Protein AF-M1CKY5-F1 (afdb_monomer)

Secondary structure (DSSP, 8-state):
----SHHHHHHHHHHHHHHHHHSTTTSTT-HHHHHHHHHHHHHHHHHHHHHHHHS-HHHHHHHHHHHHHHH-

Mean predicted aligned error: 6.37 Å

InterPro domains:
  IPR004316 Sugar transporter SWEET repeat [PF03083] (3-56)
  IPR047664 Sugar transporter SWEET [PTHR10791] (2-66)

pLDDT: mean 80.4, std 8.64, range [41.03, 93.19]

Structure (mmCIF, N/CA/C/O backbone):
data_AF-M1CKY5-F1
#
_entry.id   AF-M1CKY5-F1
#
loop_
_atom_site.group_PDB
_atom_site.id
_atom_site.type_symbol
_atom_site.label_atom_id
_atom_site.label_alt_id
_atom_site.label_comp_id
_atom_site.label_asym_id
_atom_site.label_entity_id
_atom_site.label_seq_id
_atom_site.pdbx_PDB_ins_code
_atom_site.Cartn_x
_atom_site.Cartn_y
_atom_site.Cartn_z
_atom_site.occupancy
_atom_site.B_iso_or_equiv
_atom_site.auth_seq_id
_atom_site.auth_comp_id
_atom_site.auth_asym_id
_atom_site.auth_atom_id
_atom_site.pdbx_PDB_model_num
ATOM 1 N N . MET A 1 1 ? -9.045 14.454 16.222 1.00 41.03 1 MET A N 1
ATOM 2 C CA . MET A 1 1 ? -8.721 13.996 14.856 1.00 41.03 1 MET A CA 1
ATOM 3 C C . MET A 1 1 ? -9.462 12.694 14.645 1.00 41.03 1 MET A C 1
ATOM 5 O O . MET A 1 1 ? -9.171 11.721 15.325 1.00 41.03 1 MET A O 1
ATOM 9 N N . GLU A 1 2 ? -10.508 12.715 13.830 1.00 61.53 2 GLU A N 1
ATOM 10 C CA . GLU A 1 2 ? -11.295 11.520 13.526 1.00 61.53 2 GLU A CA 1
ATOM 11 C C . GLU A 1 2 ? -10.459 10.630 12.600 1.00 61.53 2 GLU A C 1
ATOM 13 O O . GLU A 1 2 ? -10.083 11.057 11.508 1.00 61.53 2 GLU A O 1
ATOM 18 N N . PHE A 1 3 ? -10.102 9.426 13.047 1.00 63.38 3 PHE A N 1
ATOM 19 C CA . PHE A 1 3 ? -9.366 8.483 12.210 1.00 63.38 3 PHE A CA 1
ATOM 20 C C . PHE A 1 3 ? -10.301 7.971 11.109 1.00 63.38 3 PHE A C 1
ATOM 22 O O . PHE A 1 3 ? -11.182 7.148 11.366 1.00 63.38 3 PHE A O 1
ATOM 29 N N . LYS A 1 4 ? -10.135 8.489 9.888 1.00 71.06 4 LYS A N 1
ATOM 30 C CA . LYS A 1 4 ? -10.822 7.991 8.695 1.00 71.06 4 LYS A CA 1
ATOM 31 C C . LYS A 1 4 ? -9.945 6.924 8.027 1.00 71.06 4 LYS A C 1
ATOM 33 O O . LYS A 1 4 ? -8.838 7.252 7.612 1.00 71.06 4 LYS A O 1
ATOM 38 N N . PRO A 1 5 ? -10.420 5.673 7.893 1.00 70.75 5 PRO A N 1
ATOM 39 C CA . PRO A 1 5 ? -9.668 4.609 7.228 1.00 70.75 5 PRO A CA 1
ATOM 40 C C . PRO A 1 5 ? -9.650 4.747 5.693 1.00 70.75 5 PRO A C 1
ATOM 42 O O . PRO A 1 5 ? -8.836 4.110 5.037 1.00 70.75 5 PRO A O 1
ATOM 45 N N . ASP A 1 6 ? -10.512 5.591 5.121 1.00 77.31 6 ASP A N 1
ATOM 46 C CA . ASP A 1 6 ? -10.672 5.792 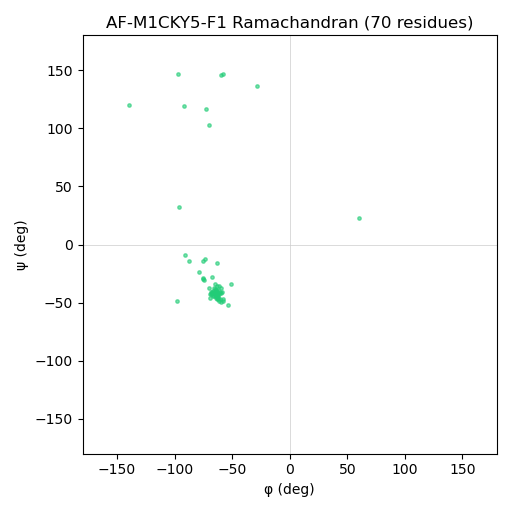3.670 1.00 77.31 6 ASP A CA 1
ATOM 47 C C . ASP A 1 6 ? -9.370 6.138 2.927 1.00 77.31 6 ASP A C 1
ATOM 49 O O . ASP A 1 6 ? -9.045 5.442 1.965 1.00 77.31 6 ASP A O 1
ATOM 53 N N . PRO A 1 7 ? -8.586 7.151 3.355 1.00 83.19 7 PRO A N 1
ATOM 54 C CA . PRO A 1 7 ? -7.327 7.485 2.696 1.00 83.19 7 PRO A CA 1
ATOM 55 C C . PRO A 1 7 ? -6.299 6.349 2.738 1.00 83.19 7 PRO A C 1
ATOM 57 O O . PRO A 1 7 ? -5.610 6.159 1.746 1.00 83.19 7 PRO A O 1
ATOM 60 N N . TYR A 1 8 ? -6.236 5.571 3.827 1.00 81.81 8 TYR A N 1
ATOM 61 C CA . TYR A 1 8 ? -5.304 4.440 3.963 1.00 81.81 8 TYR A CA 1
ATOM 62 C C . TYR A 1 8 ? -5.638 3.305 2.992 1.00 81.81 8 TYR A C 1
ATOM 64 O O . TYR A 1 8 ? -4.764 2.712 2.367 1.00 81.81 8 TYR A O 1
ATOM 72 N N . ILE A 1 9 ? -6.927 3.002 2.834 1.00 82.50 9 ILE A N 1
ATOM 73 C CA . ILE A 1 9 ? -7.376 1.990 1.873 1.00 82.50 9 ILE A CA 1
ATOM 74 C C . ILE A 1 9 ? -7.076 2.464 0.445 1.00 82.50 9 ILE A C 1
ATOM 76 O O . ILE A 1 9 ? -6.583 1.687 -0.372 1.00 82.50 9 ILE A O 1
ATOM 80 N N . ALA A 1 10 ? -7.316 3.746 0.154 1.00 85.50 10 ALA A N 1
ATOM 81 C CA . ALA A 1 10 ? -7.015 4.332 -1.147 1.00 85.50 10 ALA A CA 1
ATOM 82 C C . ALA A 1 10 ? -5.508 4.316 -1.468 1.00 85.50 10 ALA A C 1
ATOM 84 O O . ALA A 1 10 ? -5.143 3.986 -2.597 1.00 85.50 10 ALA A O 1
ATOM 85 N N . THR A 1 11 ? -4.621 4.607 -0.505 1.00 86.44 11 THR A N 1
ATOM 86 C CA . THR A 1 11 ? -3.166 4.523 -0.724 1.00 86.44 11 THR A CA 1
ATOM 87 C C . THR A 1 11 ? -2.692 3.090 -0.924 1.00 86.44 11 THR A C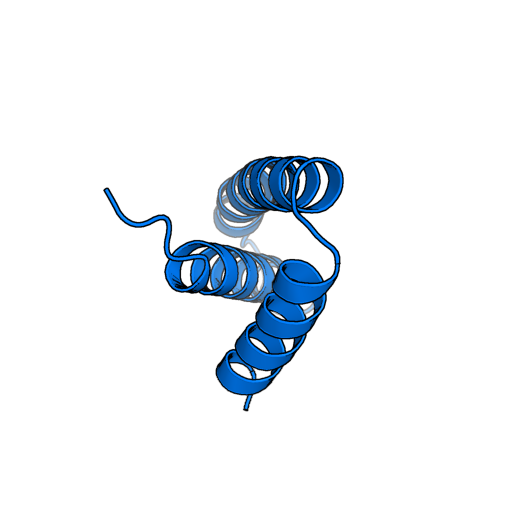 1
ATOM 89 O O . THR A 1 11 ? -1.909 2.859 -1.845 1.00 86.44 11 THR A O 1
ATOM 92 N N . VAL A 1 12 ? -3.206 2.116 -0.163 1.00 87.19 12 VAL A N 1
ATOM 93 C CA . VAL A 1 12 ? -2.906 0.686 -0.389 1.00 87.19 12 VAL A CA 1
ATOM 94 C C . VAL A 1 1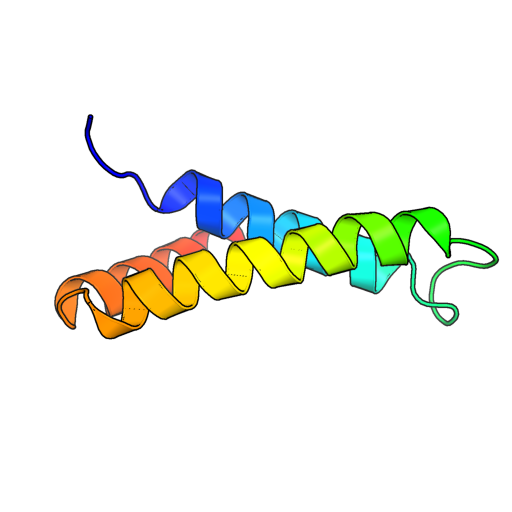2 ? -3.295 0.261 -1.805 1.00 87.19 12 VAL A C 1
ATOM 96 O O . VAL A 1 12 ? -2.479 -0.342 -2.503 1.00 87.19 12 VAL A O 1
ATOM 99 N N . LEU A 1 13 ? -4.511 0.593 -2.251 1.00 86.00 13 LEU A N 1
ATOM 100 C CA . LEU A 1 13 ? -4.984 0.260 -3.599 1.00 86.00 13 LEU A CA 1
ATOM 101 C C . LEU A 1 13 ? -4.143 0.950 -4.678 1.00 86.00 13 LEU A C 1
ATOM 103 O O . LEU A 1 13 ? -3.714 0.298 -5.628 1.00 86.00 13 LEU A O 1
ATOM 107 N N . ASN A 1 14 ? -3.836 2.237 -4.504 1.00 87.19 14 ASN A N 1
ATOM 108 C CA . ASN A 1 14 ? -2.980 2.984 -5.421 1.00 87.19 14 ASN A CA 1
ATOM 109 C C . ASN A 1 14 ? -1.582 2.350 -5.528 1.00 87.19 14 ASN A C 1
ATOM 111 O O . ASN A 1 14 ? -1.113 2.072 -6.631 1.00 87.19 14 ASN A O 1
ATOM 115 N N . CYS A 1 15 ? -0.931 2.050 -4.401 1.00 87.94 15 CYS A N 1
ATOM 116 C CA . CYS A 1 15 ? 0.383 1.409 -4.403 1.00 87.94 15 CYS A CA 1
ATOM 117 C C . CYS A 1 15 ? 0.336 -0.000 -5.010 1.00 87.94 15 CYS A C 1
ATOM 119 O O . CYS A 1 15 ? 1.233 -0.357 -5.771 1.00 87.94 15 CYS A O 1
ATOM 121 N N . ALA A 1 16 ? -0.710 -0.786 -4.738 1.00 87.31 16 ALA A N 1
ATOM 122 C CA . ALA A 1 16 ? -0.881 -2.114 -5.325 1.00 87.31 16 ALA A CA 1
ATOM 123 C C . ALA A 1 16 ? -1.034 -2.057 -6.855 1.00 87.31 16 ALA A C 1
ATOM 125 O O . ALA A 1 16 ? -0.395 -2.841 -7.560 1.00 87.31 16 ALA A O 1
ATOM 126 N N . VAL A 1 17 ? -1.813 -1.101 -7.377 1.00 88.75 17 VAL A N 1
ATOM 127 C CA . VAL A 1 17 ? -1.962 -0.878 -8.825 1.00 88.75 17 VAL A CA 1
ATOM 128 C C . VAL A 1 17 ? -0.629 -0.477 -9.456 1.00 88.75 17 VAL A C 1
ATOM 130 O O . VAL A 1 17 ? -0.249 -1.049 -10.475 1.00 88.75 17 VAL A O 1
ATOM 133 N N . TRP A 1 18 ? 0.120 0.443 -8.843 1.00 86.62 18 TRP A N 1
ATOM 134 C CA . TRP A 1 18 ? 1.426 0.867 -9.359 1.00 86.62 18 TRP A CA 1
ATOM 135 C C . TRP A 1 18 ? 2.482 -0.242 -9.330 1.00 86.62 18 TRP A C 1
ATOM 137 O O . TRP A 1 18 ? 3.275 -0.355 -10.266 1.00 86.62 18 TRP A O 1
ATOM 147 N N . VAL A 1 19 ? 2.488 -1.085 -8.293 1.00 86.44 19 VAL A N 1
ATOM 148 C CA . VAL A 1 19 ? 3.367 -2.263 -8.227 1.00 86.44 19 VAL A CA 1
ATOM 149 C C . VAL A 1 19 ? 2.996 -3.274 -9.312 1.00 86.44 19 VAL A C 1
ATOM 151 O O . VAL A 1 19 ? 3.887 -3.780 -9.992 1.00 86.44 19 VAL A O 1
ATOM 154 N N . PHE A 1 20 ? 1.701 -3.538 -9.514 1.00 86.00 20 PHE A N 1
ATOM 155 C CA . PHE A 1 20 ? 1.233 -4.441 -10.566 1.00 86.00 20 PHE A CA 1
ATOM 156 C C . PHE A 1 20 ? 1.571 -3.915 -11.965 1.00 86.00 20 PHE A C 1
ATOM 158 O O . PHE A 1 20 ? 2.076 -4.665 -12.798 1.00 86.00 20 PHE A O 1
ATOM 165 N N . TYR A 1 21 ? 1.361 -2.618 -12.201 1.00 85.19 21 TYR A N 1
ATOM 166 C CA . TYR A 1 21 ? 1.719 -1.945 -13.449 1.00 85.19 21 TYR A CA 1
ATOM 167 C C . TYR A 1 21 ? 3.229 -1.977 -13.719 1.00 85.19 21 TYR A C 1
ATOM 169 O O . TYR A 1 21 ? 3.652 -2.181 -14.853 1.00 85.19 21 TYR A O 1
ATOM 177 N N . GLY A 1 22 ? 4.049 -1.810 -12.678 1.00 83.44 22 GLY A N 1
ATOM 178 C CA . GLY A 1 22 ? 5.503 -1.814 -12.807 1.00 83.44 22 GLY A CA 1
ATOM 179 C C . GLY A 1 22 ? 6.117 -3.195 -13.050 1.00 83.44 22 GLY A C 1
ATOM 180 O O . GLY A 1 22 ? 7.296 -3.265 -13.388 1.00 83.44 22 GLY A O 1
ATOM 181 N N . MET A 1 23 ? 5.366 -4.291 -12.875 1.00 84.25 23 MET A N 1
ATOM 182 C CA . MET A 1 23 ? 5.895 -5.641 -13.081 1.00 84.25 23 MET A CA 1
ATOM 183 C C . MET A 1 23 ? 6.392 -5.849 -14.522 1.00 84.25 23 MET A C 1
ATOM 185 O O . MET A 1 23 ? 5.758 -5.381 -15.469 1.00 84.25 23 MET A O 1
ATOM 189 N N . PRO A 1 24 ? 7.466 -6.643 -14.714 1.00 76.38 24 PRO A N 1
ATOM 190 C CA . PRO A 1 24 ? 8.122 -6.819 -16.015 1.00 76.38 24 PRO A CA 1
ATOM 191 C C . PRO A 1 24 ? 7.225 -7.465 -17.083 1.00 76.38 24 PRO A C 1
ATOM 193 O O . PRO A 1 24 ? 7.535 -7.395 -18.267 1.00 76.38 24 PRO A O 1
ATOM 196 N N . PHE A 1 25 ? 6.116 -8.090 -16.673 1.00 78.00 25 PHE A N 1
ATOM 197 C CA . PHE A 1 25 ? 5.097 -8.630 -17.574 1.00 78.00 25 PHE A CA 1
ATOM 198 C C . PHE A 1 25 ? 4.208 -7.542 -18.205 1.00 78.00 25 PHE A C 1
ATOM 200 O O . PHE A 1 25 ? 3.714 -7.735 -19.311 1.00 78.00 25 PHE A O 1
ATOM 207 N N . VAL A 1 26 ? 4.000 -6.414 -17.514 1.00 81.25 26 VAL A N 1
ATOM 208 C CA . VAL A 1 26 ? 3.148 -5.306 -17.977 1.00 81.25 26 VAL A CA 1
ATOM 209 C C . VAL A 1 26 ? 3.995 -4.208 -18.607 1.00 81.25 26 VAL A C 1
ATOM 211 O O . VAL A 1 26 ? 3.697 -3.777 -19.721 1.00 81.25 26 VAL A O 1
ATOM 214 N N . HIS A 1 27 ? 5.066 -3.776 -17.930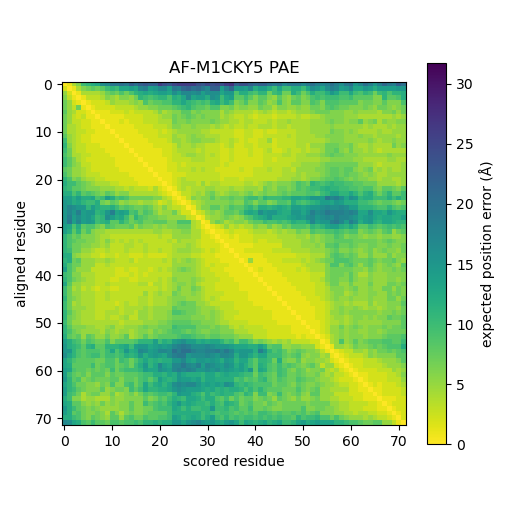 1.00 75.56 27 HIS A N 1
ATOM 215 C CA . HIS A 1 27 ? 5.925 -2.719 -18.449 1.00 75.56 27 HIS A CA 1
ATOM 216 C C . HIS A 1 27 ? 7.424 -2.968 -18.218 1.00 75.56 27 HIS A C 1
ATOM 218 O O . HIS A 1 27 ? 7.887 -3.043 -17.076 1.00 75.56 27 HIS A O 1
ATOM 224 N N . PRO A 1 28 ? 8.179 -3.034 -19.333 1.00 72.94 28 PRO A N 1
ATOM 225 C CA . PRO A 1 28 ? 9.615 -2.836 -19.430 1.00 72.94 28 PRO A CA 1
ATOM 226 C C . PRO A 1 28 ? 10.216 -1.898 -18.372 1.00 72.94 28 PRO A C 1
ATOM 228 O O . PRO A 1 28 ? 9.657 -0.820 -18.206 1.00 72.94 28 PRO A O 1
ATOM 231 N N . ASP A 1 29 ? 11.351 -2.180 -17.729 1.00 76.12 29 ASP A N 1
ATOM 232 C CA . ASP A 1 29 ? 12.202 -1.134 -17.107 1.00 76.12 29 ASP A CA 1
ATOM 233 C C . ASP A 1 29 ? 11.600 -0.232 -15.994 1.00 76.12 29 ASP A C 1
ATOM 235 O O . ASP A 1 29 ? 12.128 0.839 -15.692 1.00 76.12 29 ASP A O 1
ATOM 239 N N . SER A 1 30 ? 10.547 -0.663 -15.290 1.00 79.56 30 SER A N 1
ATOM 240 C CA . SER A 1 30 ? 9.868 0.146 -14.251 1.00 79.56 30 SER A CA 1
ATOM 241 C C . SER A 1 30 ? 10.325 -0.124 -12.797 1.00 79.56 30 SER A C 1
ATOM 243 O O . SER A 1 30 ? 9.552 0.018 -11.846 1.00 79.56 30 SER A O 1
ATOM 245 N N . LEU A 1 31 ? 11.601 -0.478 -12.584 1.00 79.81 31 LEU A N 1
ATOM 246 C CA . LEU A 1 31 ? 12.146 -0.873 -11.267 1.00 79.81 31 LEU A CA 1
ATOM 247 C C . LEU A 1 31 ? 12.022 0.201 -10.170 1.00 79.81 31 LEU A C 1
ATOM 249 O O . LEU A 1 31 ? 11.747 -0.129 -9.013 1.00 79.81 31 LEU A O 1
ATOM 253 N N . LEU A 1 32 ? 12.192 1.486 -10.504 1.00 83.62 32 LEU A N 1
ATOM 254 C CA . LEU A 1 32 ? 12.012 2.572 -9.527 1.00 83.62 32 LEU A CA 1
ATOM 255 C C . LEU A 1 32 ? 10.563 2.658 -9.034 1.00 83.62 32 LEU A C 1
ATOM 257 O O . LEU A 1 32 ? 10.322 2.873 -7.849 1.00 83.62 32 LEU A O 1
ATOM 261 N N . VAL A 1 33 ? 9.601 2.461 -9.937 1.00 85.44 33 VAL A N 1
ATOM 262 C CA . VAL A 1 33 ? 8.170 2.531 -9.626 1.00 85.44 33 VAL A CA 1
ATOM 263 C C . VAL A 1 33 ? 7.767 1.359 -8.733 1.00 85.44 33 VAL A C 1
ATOM 265 O O . VAL A 1 33 ? 7.049 1.565 -7.755 1.00 85.44 33 VAL A O 1
ATOM 268 N N . ILE A 1 34 ? 8.286 0.157 -9.004 1.00 87.62 34 ILE A N 1
ATOM 269 C CA . ILE A 1 34 ? 8.055 -1.022 -8.158 1.00 87.62 34 ILE A CA 1
ATOM 270 C C . ILE A 1 34 ? 8.644 -0.824 -6.763 1.00 87.62 34 ILE A C 1
ATOM 272 O O . ILE A 1 34 ? 7.979 -1.114 -5.775 1.00 87.62 34 ILE A O 1
ATOM 276 N N . THR A 1 35 ? 9.886 -0.352 -6.657 1.00 89.12 35 THR A N 1
ATOM 277 C CA . THR A 1 35 ? 10.569 -0.261 -5.357 1.00 89.12 35 THR A CA 1
ATOM 278 C C . THR A 1 35 ? 9.949 0.806 -4.455 1.00 89.12 35 THR A C 1
ATOM 280 O O . THR A 1 35 ? 9.699 0.525 -3.282 1.00 89.12 35 THR A O 1
ATOM 283 N N . ILE A 1 36 ? 9.615 1.987 -4.990 1.00 90.75 36 ILE A N 1
ATOM 284 C CA . ILE A 1 36 ? 8.991 3.060 -4.200 1.00 90.75 36 ILE A CA 1
ATOM 285 C C . ILE A 1 36 ? 7.559 2.703 -3.778 1.00 90.75 36 ILE A C 1
ATOM 287 O O . ILE A 1 36 ? 7.211 2.837 -2.604 1.00 90.75 36 ILE A O 1
ATOM 291 N N . ASN A 1 37 ? 6.741 2.183 -4.702 1.00 89.25 37 ASN A N 1
ATOM 292 C CA . ASN A 1 37 ? 5.361 1.808 -4.392 1.00 89.25 37 ASN A CA 1
ATOM 293 C C . ASN A 1 37 ? 5.298 0.518 -3.574 1.00 89.25 37 ASN A C 1
ATOM 295 O O . ASN A 1 37 ? 4.410 0.380 -2.745 1.00 89.25 37 ASN A O 1
ATOM 299 N N . GLY A 1 38 ? 6.254 -0.396 -3.744 1.00 90.00 38 GLY A N 1
ATOM 300 C CA . GLY A 1 38 ? 6.375 -1.606 -2.937 1.00 90.00 38 GLY A CA 1
ATOM 301 C C . GLY A 1 38 ? 6.739 -1.298 -1.486 1.00 90.00 38 GLY A C 1
ATOM 302 O O . GLY A 1 38 ? 6.134 -1.855 -0.572 1.00 90.00 38 GLY A O 1
ATOM 303 N N . PHE A 1 39 ? 7.667 -0.364 -1.253 1.00 93.19 39 PHE A N 1
ATOM 304 C CA . PHE A 1 39 ? 7.985 0.095 0.101 1.00 93.19 39 PHE A CA 1
ATOM 305 C C . PHE A 1 39 ? 6.806 0.845 0.740 1.00 93.19 39 PHE A C 1
ATOM 307 O O . PHE A 1 39 ? 6.472 0.590 1.898 1.00 93.19 39 PHE A O 1
ATOM 314 N N . GLY A 1 40 ? 6.124 1.700 -0.032 1.00 88.56 40 GLY A N 1
ATOM 315 C CA . GLY A 1 40 ? 4.881 2.350 0.394 1.00 88.56 40 GLY A CA 1
ATOM 316 C C . GLY A 1 40 ? 3.791 1.340 0.767 1.00 88.56 40 GLY A C 1
ATOM 317 O O . GLY A 1 40 ? 3.220 1.421 1.851 1.00 88.56 40 GLY A O 1
ATOM 318 N N . LEU A 1 41 ? 3.582 0.322 -0.071 1.00 89.94 41 LEU A N 1
ATOM 319 C CA . LEU A 1 41 ? 2.627 -0.758 0.175 1.00 89.94 41 LEU A CA 1
ATOM 320 C C . LEU A 1 41 ? 2.958 -1.534 1.458 1.00 89.94 41 LEU A C 1
ATOM 322 O O . LEU A 1 41 ? 2.053 -1.855 2.223 1.00 89.94 41 LEU A O 1
ATOM 326 N N . ALA A 1 42 ? 4.237 -1.814 1.721 1.00 92.38 42 ALA A N 1
ATOM 327 C CA . ALA A 1 42 ? 4.662 -2.519 2.930 1.00 92.38 42 ALA A CA 1
ATOM 328 C C . ALA A 1 42 ? 4.358 -1.722 4.211 1.00 92.38 42 ALA A C 1
ATOM 330 O O . ALA A 1 42 ? 3.852 -2.287 5.182 1.00 92.38 42 ALA A O 1
ATOM 331 N N . ILE A 1 43 ? 4.626 -0.412 4.210 1.00 90.62 43 ILE A N 1
ATOM 332 C CA . ILE A 1 43 ? 4.329 0.468 5.351 1.00 90.62 43 ILE A CA 1
ATOM 333 C C . ILE A 1 43 ? 2.819 0.598 5.564 1.00 90.62 43 ILE A C 1
ATOM 335 O O . ILE A 1 43 ? 2.347 0.507 6.698 1.00 90.62 43 ILE A O 1
ATOM 339 N N . GLU A 1 44 ? 2.053 0.780 4.491 1.00 87.12 44 GLU A N 1
ATOM 340 C CA . GLU A 1 44 ? 0.598 0.919 4.576 1.00 87.12 44 GLU A CA 1
ATOM 341 C C . GLU A 1 44 ? -0.069 -0.381 5.054 1.00 87.12 44 GLU A C 1
ATOM 343 O O . GLU A 1 44 ? -0.938 -0.358 5.928 1.00 87.12 44 GLU A O 1
ATOM 348 N N . LEU A 1 45 ? 0.399 -1.543 4.584 1.00 86.31 45 LEU A N 1
ATOM 349 C CA . LEU A 1 45 ? -0.042 -2.845 5.095 1.00 86.31 45 LEU A CA 1
ATOM 350 C C . LEU A 1 45 ? 0.314 -3.038 6.572 1.00 86.31 45 LEU A C 1
ATOM 352 O O . LEU A 1 45 ? -0.475 -3.625 7.316 1.00 86.31 45 LEU A O 1
ATOM 356 N N . LEU A 1 46 ? 1.463 -2.535 7.029 1.00 90.62 46 LEU A N 1
ATOM 357 C CA . LEU A 1 46 ? 1.820 -2.557 8.448 1.00 90.62 46 LEU A CA 1
ATOM 358 C C . LEU A 1 46 ? 0.844 -1.703 9.276 1.00 90.62 46 LEU A C 1
ATOM 360 O O . LEU A 1 46 ? 0.343 -2.152 10.305 1.00 90.62 46 LEU A O 1
ATOM 364 N N . TYR A 1 47 ? 0.503 -0.506 8.800 1.00 85.19 47 TYR A N 1
ATOM 365 C CA . TYR A 1 47 ? -0.491 0.350 9.453 1.00 85.19 47 TYR A CA 1
ATOM 366 C C . TYR A 1 47 ? -1.875 -0.302 9.512 1.00 85.19 47 TYR A C 1
ATOM 368 O O . TYR A 1 47 ? -2.493 -0.359 10.580 1.00 85.19 47 TYR A O 1
ATOM 376 N N . VAL A 1 48 ? -2.354 -0.833 8.384 1.00 83.31 48 VAL A N 1
ATOM 377 C CA . VAL A 1 48 ? -3.660 -1.498 8.297 1.00 83.31 48 VAL A CA 1
ATOM 378 C C . VAL A 1 48 ? -3.687 -2.769 9.143 1.00 83.31 48 VAL A C 1
ATOM 380 O O . VAL A 1 48 ? -4.695 -3.031 9.794 1.00 83.31 48 VAL A O 1
ATOM 383 N N . SER A 1 49 ? -2.598 -3.541 9.195 1.00 84.25 49 SER A N 1
ATOM 384 C CA . SER A 1 49 ? -2.524 -4.764 10.007 1.00 84.25 49 SER A CA 1
ATOM 385 C C . SER A 1 49 ? -2.532 -4.469 11.507 1.00 84.25 49 SER A C 1
ATOM 387 O O . SER A 1 49 ? -3.294 -5.106 12.236 1.00 84.25 49 SER A O 1
ATOM 389 N N . ILE A 1 50 ? -1.791 -3.457 11.970 1.00 86.50 50 ILE A N 1
ATOM 390 C CA . ILE A 1 50 ? -1.8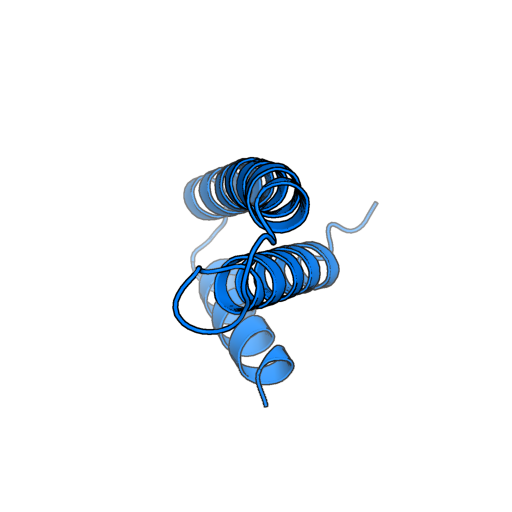67 -2.982 13.361 1.00 86.50 50 ILE A CA 1
ATOM 391 C C . ILE A 1 50 ? -3.290 -2.493 13.664 1.00 86.50 50 ILE A C 1
ATOM 393 O O . ILE A 1 50 ? -3.884 -2.906 14.661 1.00 86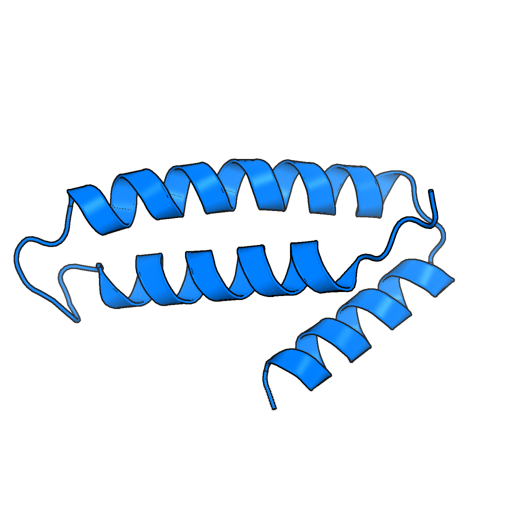.50 50 ILE A O 1
ATOM 397 N N . PHE A 1 51 ? -3.889 -1.688 12.781 1.00 80.75 51 PHE A N 1
ATOM 398 C CA . PHE A 1 51 ? -5.278 -1.254 12.944 1.00 80.75 51 PHE A CA 1
ATOM 399 C C . PHE A 1 51 ? -6.244 -2.445 13.010 1.00 80.75 51 PHE A C 1
ATOM 401 O O . PHE A 1 51 ? -7.153 -2.457 13.836 1.00 80.75 51 PHE A O 1
ATOM 408 N N . PHE A 1 52 ? -6.048 -3.474 12.187 1.00 78.19 52 PHE A N 1
ATOM 409 C CA . PHE A 1 52 ? -6.865 -4.683 12.215 1.00 78.19 52 PHE A CA 1
ATOM 410 C C . PHE A 1 52 ? -6.740 -5.415 13.547 1.00 78.19 52 PHE A C 1
ATOM 412 O O . PHE A 1 52 ? -7.763 -5.773 14.121 1.00 78.19 52 PHE A O 1
ATOM 419 N N . ILE A 1 53 ? -5.522 -5.606 14.058 1.00 83.25 53 ILE A N 1
ATOM 420 C CA . ILE A 1 53 ? -5.274 -6.322 15.317 1.00 83.25 53 ILE A CA 1
ATOM 421 C C . ILE A 1 53 ? -5.932 -5.597 16.496 1.00 83.25 53 ILE A C 1
ATOM 423 O O . ILE A 1 53 ? -6.604 -6.242 17.299 1.00 83.25 53 ILE A O 1
ATOM 427 N N . TYR A 1 54 ? -5.795 -4.272 16.564 1.00 82.50 54 TYR A N 1
ATOM 428 C CA . TYR A 1 54 ? -6.276 -3.470 17.693 1.00 82.50 54 TYR A CA 1
ATOM 429 C C . TYR A 1 54 ? -7.716 -2.943 17.547 1.00 82.50 54 TYR A C 1
ATOM 431 O O . TYR A 1 54 ? -8.252 -2.408 18.516 1.00 82.50 54 TYR A O 1
ATOM 439 N N . SER A 1 55 ? -8.363 -3.068 16.381 1.00 76.25 55 SER A N 1
ATOM 440 C CA . SER A 1 55 ? -9.745 -2.598 16.175 1.00 76.25 55 SER A CA 1
ATOM 441 C C . SER A 1 55 ? -10.804 -3.696 16.317 1.00 76.25 55 SER A C 1
ATOM 443 O O . SER A 1 55 ? -10.607 -4.856 15.937 1.00 76.25 55 SER A O 1
ATOM 445 N N . ASP A 1 56 ? -11.973 -3.286 16.822 1.00 77.81 56 ASP A N 1
ATOM 446 C CA . ASP A 1 56 ? -13.172 -4.114 16.948 1.00 77.81 56 ASP A CA 1
ATOM 447 C C . ASP A 1 56 ? -13.651 -4.699 15.613 1.00 77.81 56 ASP A C 1
ATOM 449 O O . ASP A 1 56 ? -13.616 -4.048 14.564 1.00 77.81 56 ASP A O 1
ATOM 453 N N . TRP A 1 57 ? -14.220 -5.906 15.675 1.00 66.88 57 TRP A N 1
ATOM 454 C CA . TRP A 1 57 ? -14.772 -6.641 14.528 1.00 66.88 57 TRP A CA 1
ATOM 455 C C . TRP A 1 57 ? -15.747 -5.829 13.662 1.00 66.88 57 TRP A C 1
ATOM 457 O O . TRP A 1 57 ? -15.748 -5.964 12.440 1.00 66.88 57 TRP A O 1
ATOM 467 N N . SER A 1 58 ? -16.525 -4.930 14.268 1.00 70.25 58 SER A N 1
ATOM 468 C CA . SER A 1 58 ? -17.466 -4.064 13.546 1.00 70.25 58 SER A CA 1
ATOM 469 C C .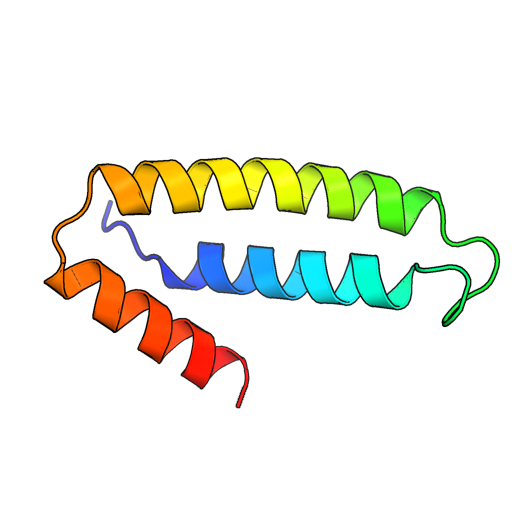 SER A 1 58 ? -16.754 -3.073 12.605 1.00 70.25 58 SER A C 1
ATOM 471 O O . SER A 1 58 ? -17.217 -2.795 11.497 1.00 70.25 58 SER A O 1
ATOM 473 N N . LYS A 1 59 ? -15.560 -2.595 12.987 1.00 70.81 59 LYS A N 1
ATOM 474 C CA . LYS A 1 59 ? -14.743 -1.704 12.145 1.00 70.81 59 LYS A CA 1
ATOM 4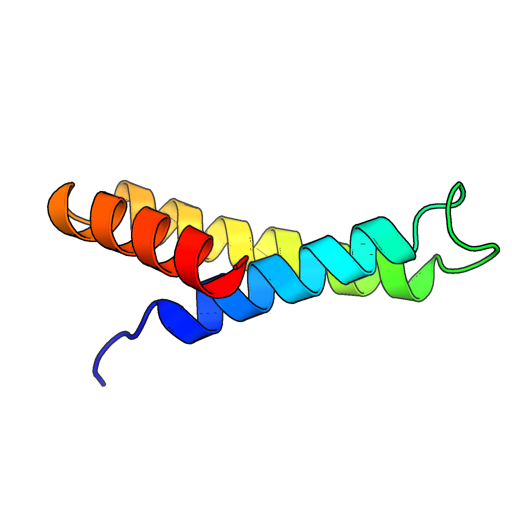75 C C . LYS A 1 59 ? -14.054 -2.455 11.005 1.00 70.81 59 LYS A C 1
ATOM 477 O O . LYS A 1 59 ? -13.872 -1.884 9.932 1.00 70.81 59 LYS A O 1
ATOM 482 N N . ARG A 1 60 ? -13.748 -3.742 11.201 1.00 69.81 60 ARG A N 1
ATOM 483 C CA . ARG A 1 60 ? -13.147 -4.616 10.179 1.00 69.81 60 ARG A CA 1
ATOM 484 C C . ARG A 1 60 ? -14.084 -4.828 8.988 1.00 69.81 60 ARG A C 1
ATOM 486 O O . ARG A 1 60 ? -13.658 -4.681 7.847 1.00 69.81 60 ARG A O 1
ATOM 493 N N . VAL A 1 61 ? -15.366 -5.107 9.244 1.00 70.88 61 VAL A N 1
ATOM 494 C CA . VAL A 1 61 ? -16.384 -5.276 8.186 1.00 70.88 61 VAL A CA 1
ATOM 495 C C . VAL A 1 61 ? -16.596 -3.972 7.410 1.00 70.88 61 VAL A C 1
ATOM 497 O O . VAL A 1 61 ? -16.672 -3.991 6.184 1.00 70.88 61 VAL A O 1
ATOM 500 N N 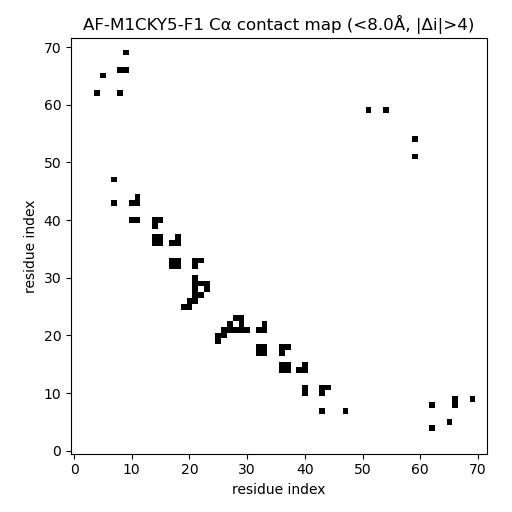. CYS A 1 62 ? -16.604 -2.829 8.104 1.00 74.56 62 CYS A N 1
ATOM 501 C CA . CYS A 1 62 ? -16.693 -1.514 7.467 1.00 74.56 62 CYS A CA 1
ATOM 502 C C . CYS A 1 62 ? -15.520 -1.264 6.502 1.00 74.56 62 CYS A C 1
ATOM 504 O O . CYS A 1 62 ? -15.740 -0.804 5.386 1.00 74.56 62 CYS A O 1
ATOM 506 N N . ILE A 1 63 ? -14.290 -1.634 6.880 1.00 76.12 63 ILE A N 1
ATOM 507 C CA . ILE A 1 63 ? -13.114 -1.514 6.003 1.00 76.12 63 ILE A CA 1
ATOM 508 C C . ILE A 1 63 ? -13.256 -2.367 4.743 1.00 76.12 63 ILE A C 1
ATOM 510 O O . ILE A 1 63 ? -13.014 -1.854 3.656 1.00 76.12 63 ILE A O 1
ATOM 514 N N . TYR A 1 64 ? -13.685 -3.628 4.854 1.00 72.56 64 TYR A N 1
ATOM 515 C CA . TYR A 1 64 ? -13.887 -4.479 3.675 1.00 72.56 64 TYR A CA 1
ATOM 516 C C . TYR A 1 64 ? -14.946 -3.917 2.724 1.00 72.56 64 TYR A C 1
ATOM 518 O O . TYR A 1 64 ? -14.727 -3.888 1.516 1.00 72.56 64 TYR A O 1
ATOM 526 N N . ILE A 1 65 ? -16.065 -3.422 3.262 1.00 76.31 65 ILE A N 1
ATOM 527 C CA . ILE A 1 65 ? -17.124 -2.795 2.459 1.00 76.31 65 ILE A CA 1
ATOM 528 C C . ILE A 1 65 ? -16.597 -1.535 1.764 1.00 76.31 65 ILE A C 1
ATOM 530 O O . ILE A 1 65 ? -16.870 -1.328 0.584 1.00 76.31 65 ILE A O 1
ATOM 534 N N . ARG A 1 66 ? -15.815 -0.702 2.461 1.00 78.81 66 ARG A N 1
ATOM 535 C CA . ARG A 1 66 ? -15.240 0.519 1.881 1.00 78.81 66 ARG A CA 1
ATOM 536 C C . ARG A 1 66 ? -14.146 0.232 0.856 1.00 78.81 66 ARG A C 1
ATOM 538 O O . ARG A 1 66 ? -14.107 0.908 -0.162 1.00 78.81 66 ARG A O 1
ATOM 545 N N . ALA A 1 67 ? -13.317 -0.785 1.077 1.00 78.31 67 ALA A N 1
ATOM 546 C CA . ALA A 1 67 ? -12.346 -1.256 0.094 1.00 78.31 67 ALA A CA 1
ATOM 547 C C . ALA A 1 67 ? -13.036 -1.794 -1.164 1.00 78.31 67 ALA A C 1
ATOM 549 O O . ALA A 1 67 ? -12.643 -1.446 -2.270 1.00 78.31 67 ALA A O 1
ATOM 550 N N . TYR A 1 68 ? -14.110 -2.570 -1.001 1.00 76.88 68 TYR A N 1
ATOM 551 C CA . TYR A 1 68 ? -14.918 -3.040 -2.125 1.00 76.88 68 TYR A CA 1
ATOM 552 C C . TYR A 1 68 ? -15.583 -1.879 -2.882 1.00 76.88 68 TYR A C 1
ATOM 554 O O . TYR A 1 68 ? -15.546 -1.853 -4.105 1.00 76.88 68 TYR A O 1
ATOM 562 N N . CYS A 1 69 ? -16.120 -0.885 -2.167 1.00 77.50 69 CYS A N 1
ATOM 563 C CA . CYS A 1 69 ? -16.714 0.319 -2.756 1.00 77.50 69 CYS A CA 1
ATOM 564 C C . CYS A 1 69 ? -15.693 1.236 -3.452 1.00 77.50 69 CYS A C 1
ATOM 566 O O . CYS A 1 69 ? -16.070 1.978 -4.346 1.00 77.50 69 CYS A O 1
ATOM 568 N N . LEU A 1 70 ? -14.425 1.228 -3.031 1.00 78.06 70 LEU A N 1
ATOM 569 C CA . LEU A 1 70 ? -13.339 1.955 -3.702 1.00 78.06 70 LEU A CA 1
ATOM 570 C C . LEU A 1 70 ? -12.831 1.226 -4.953 1.00 78.06 70 LEU A C 1
ATOM 572 O O . LEU A 1 70 ? -12.236 1.856 -5.820 1.00 78.06 70 LEU A O 1
ATOM 576 N N . CYS A 1 71 ? -13.028 -0.092 -5.022 1.00 66.19 71 CYS A N 1
ATOM 577 C CA . CYS A 1 71 ? -12.670 -0.912 -6.177 1.00 66.19 71 CYS A CA 1
ATOM 578 C C . CYS A 1 71 ? -13.774 -1.001 -7.248 1.00 66.19 71 CYS A C 1
ATOM 580 O O . CYS A 1 71 ? -13.473 -1.491 -8.337 1.00 66.19 71 CYS A O 1
ATOM 582 N N . ILE A 1 72 ? -15.020 -0.601 -6.945 1.00 71.88 72 ILE A N 1
ATOM 583 C CA . ILE A 1 72 ? -16.154 -0.547 -7.891 1.00 71.88 72 ILE A CA 1
ATOM 584 C C . ILE A 1 72 ? -16.238 0.832 -8.551 1.00 71.88 72 ILE A C 1
ATOM 586 O O . ILE A 1 72 ? -16.575 0.870 -9.754 1.00 71.88 72 ILE A O 1
#

Foldseek 3Di:
DDDDCLVLLVLLVVLVVQLVCLDCVNDDPSVVSNVVSVVSNVVSVVVVVVCVVPDDPVVVVVSVVSSVVVVD

Sequence (72 aa):
MEFKPDPYIATVLNCAVWVFYGMPFVHPDSLLVITINGFGLAIELLYVSIFFIYSDWSKRVCIYIRAYCLCI

Radius of gyration: 13.93 Å; Cα contacts (8 Å, |Δi|>4): 44; chains: 1; bounding box: 30×23×37 Å

Organism: Solanum tuberosum (NCBI:txid4113)

Solvent-accessible surface area (backbone atoms only — not comparable to full-atom values): 4056 Å² total; per-residue (Å²): 133,84,88,68,66,62,66,59,50,51,49,38,52,52,21,50,51,43,28,58,51,24,33,76,89,71,28,75,92,30,62,69,50,26,52,56,25,44,53,50,33,53,54,44,50,50,52,52,49,53,48,55,73,76,46,57,71,73,59,54,54,50,49,55,53,49,48,53,62,72,74,107

Nearest PDB structures (foldseek):
  6czq-assembly1_B  TM=8.407E-01  e=7.359E+00  Rattus norvegicus
  4j9y-assembly1_B  TM=5.926E-01  e=3.180E+00  Rattus norvegicus
  5wbx-assembly1_B  TM=7.206E-01  e=7.813E+00  Homo sapiens